Protein AF-E9J2X1-F1 (afdb_monomer_lite)

pLDDT: mean 83.11, std 14.26, range [31.44, 96.19]

Secondary structure (DSSP, 8-state):
---HHHHHHHHHHHHHHHHHHT--S-TTSPPPSSPB-EEETTEEEPEEEEE-S-HHHHHHHHHHHHIIIIIS-BS-EEEEE---TT-HHHHHHHHHHHHH-----

Radius of gyration: 20.71 Å; chains: 1; bounding box: 53×43×53 Å

Structure (mmCIF, N/CA/C/O backbone):
data_AF-E9J2X1-F1
#
_entry.id   AF-E9J2X1-F1
#
loop_
_atom_site.group_PDB
_atom_site.id
_atom_site.type_symbol
_atom_site.label_atom_id
_atom_site.label_alt_id
_atom_site.label_comp_id
_atom_site.label_asym_id
_atom_site.label_entity_id
_atom_site.label_seq_id
_atom_site.pdbx_PDB_ins_code
_atom_site.Cartn_x
_atom_site.Cartn_y
_atom_site.Cartn_z
_atom_site.occupancy
_atom_site.B_iso_or_equiv
_atom_site.auth_seq_id
_atom_site.auth_comp_id
_atom_site.auth_asym_id
_atom_site.auth_atom_id
_atom_site.pdbx_PDB_model_num
ATOM 1 N N . MET A 1 1 ? 35.108 19.868 28.737 1.00 53.16 1 MET A N 1
ATOM 2 C CA . MET A 1 1 ? 34.198 19.231 29.715 1.00 53.16 1 MET A CA 1
ATOM 3 C C . MET A 1 1 ? 32.771 19.525 29.274 1.00 53.16 1 MET A C 1
ATOM 5 O O . MET A 1 1 ? 32.382 20.688 29.300 1.00 53.16 1 MET A O 1
ATOM 9 N N . LEU A 1 2 ? 32.033 18.526 28.771 1.00 57.59 2 LEU A N 1
ATOM 10 C CA . LEU A 1 2 ? 30.618 18.711 28.423 1.00 57.59 2 LEU A CA 1
ATOM 11 C C . LEU A 1 2 ? 29.864 19.091 29.701 1.00 57.59 2 LEU A C 1
ATOM 13 O O . LEU A 1 2 ? 29.917 18.361 30.689 1.00 57.59 2 LEU A O 1
ATOM 17 N N . ARG A 1 3 ? 29.196 20.248 29.700 1.00 76.38 3 ARG A N 1
ATOM 18 C CA . ARG A 1 3 ? 28.370 20.662 30.838 1.00 76.38 3 ARG A CA 1
ATOM 19 C C . ARG A 1 3 ? 27.255 19.625 31.025 1.00 76.38 3 ARG A C 1
ATOM 21 O O . ARG A 1 3 ? 26.621 19.273 30.032 1.00 76.38 3 ARG A O 1
ATOM 28 N N . PRO A 1 4 ? 26.966 19.166 32.253 1.00 71.31 4 PRO A N 1
ATOM 29 C CA . PRO A 1 4 ? 25.956 18.133 32.499 1.00 71.31 4 PRO A CA 1
ATOM 30 C C . PRO A 1 4 ? 24.571 18.506 31.942 1.00 71.31 4 PRO A C 1
ATOM 32 O O . PRO A 1 4 ? 23.881 17.648 31.399 1.00 71.31 4 PRO A O 1
ATOM 35 N N . GLY A 1 5 ? 24.210 19.795 31.935 1.00 75.00 5 GLY A N 1
ATOM 36 C CA . GLY A 1 5 ? 22.982 20.276 31.284 1.00 75.00 5 GLY A CA 1
ATOM 37 C C . GLY A 1 5 ? 22.931 20.048 29.764 1.00 75.00 5 GLY A C 1
ATOM 38 O O . GLY A 1 5 ? 21.858 19.831 29.214 1.00 75.00 5 GLY A O 1
ATOM 39 N N . SER A 1 6 ? 24.082 20.014 29.083 1.00 81.06 6 SER A N 1
ATOM 40 C CA . SER A 1 6 ? 24.168 19.704 27.648 1.00 81.06 6 SER A CA 1
ATOM 41 C C . SER A 1 6 ? 23.877 18.234 27.358 1.00 81.06 6 SER A C 1
ATOM 43 O O . SER A 1 6 ? 23.328 17.929 26.306 1.00 81.06 6 SER A O 1
ATOM 45 N N . ILE A 1 7 ? 24.238 17.327 28.270 1.00 86.31 7 ILE A N 1
ATOM 46 C CA . ILE A 1 7 ? 23.975 15.889 28.119 1.00 86.31 7 ILE A CA 1
ATOM 47 C C . ILE A 1 7 ? 22.487 15.618 28.348 1.00 86.31 7 ILE A C 1
ATOM 49 O O . ILE A 1 7 ? 21.862 14.919 27.556 1.00 86.31 7 ILE A O 1
ATOM 53 N N . VAL A 1 8 ? 21.904 16.2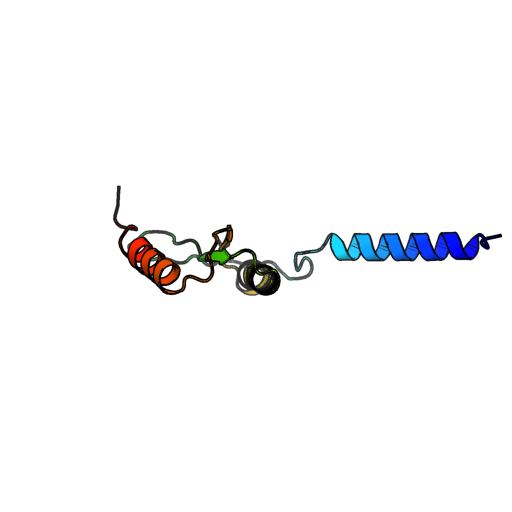30 29.383 1.00 88.00 8 VAL A N 1
ATOM 54 C CA . VAL A 1 8 ? 20.468 16.113 29.679 1.00 88.00 8 VAL A CA 1
ATOM 55 C C . VAL A 1 8 ? 19.621 16.663 28.528 1.00 88.00 8 VAL A C 1
ATOM 57 O O . VAL A 1 8 ? 18.672 16.006 28.108 1.00 88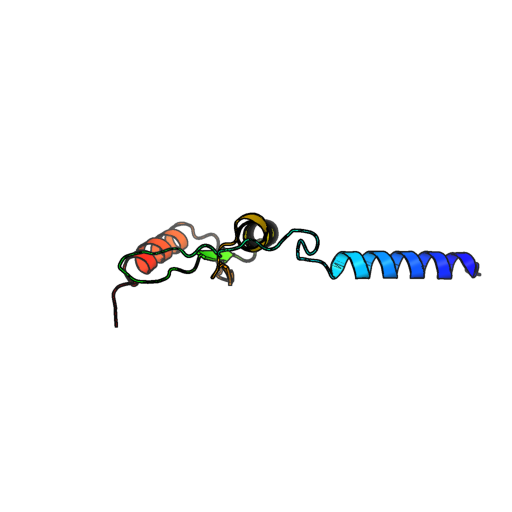.00 8 VAL A O 1
ATOM 60 N N . GLY A 1 9 ? 19.996 17.816 27.962 1.00 89.81 9 GLY A N 1
ATOM 61 C CA . GLY A 1 9 ? 19.314 18.378 26.794 1.00 89.81 9 GLY A CA 1
ATOM 62 C C . GLY A 1 9 ? 19.382 17.468 25.565 1.00 89.81 9 GLY A C 1
ATOM 63 O O . GLY A 1 9 ? 18.372 17.263 24.897 1.00 89.81 9 GLY A O 1
ATOM 64 N N . LEU A 1 10 ? 20.545 16.864 25.296 1.00 89.06 10 LEU A N 1
ATOM 65 C CA . LEU A 1 10 ? 20.711 15.950 24.164 1.00 89.06 10 LEU A CA 1
ATOM 66 C C . LEU A 1 10 ? 19.889 14.665 24.343 1.00 89.06 10 LEU A C 1
ATOM 68 O O . LEU A 1 10 ? 19.242 14.213 23.403 1.00 89.06 10 LEU A O 1
ATOM 72 N N . LEU A 1 11 ? 19.866 14.106 25.557 1.00 88.50 11 LEU A N 1
ATOM 73 C CA . LEU A 1 11 ? 19.064 12.925 25.889 1.00 88.50 11 LEU A CA 1
ATOM 74 C C . LEU A 1 11 ? 17.562 13.197 25.761 1.00 88.50 11 LEU A C 1
ATOM 76 O O . LEU A 1 11 ? 16.846 12.372 25.198 1.00 88.50 11 LEU A O 1
ATOM 80 N N . ALA A 1 12 ? 17.092 14.360 26.219 1.00 86.94 12 ALA A N 1
ATOM 81 C CA . ALA A 1 12 ? 15.699 14.767 26.053 1.00 86.94 12 ALA A CA 1
ATOM 82 C C . ALA A 1 12 ? 15.315 14.881 24.568 1.00 86.94 12 ALA A C 1
ATOM 84 O O . ALA A 1 12 ? 14.247 14.427 24.163 1.00 86.94 12 ALA A O 1
ATOM 85 N N . LEU A 1 13 ? 16.209 15.426 23.741 1.00 86.31 13 LEU A N 1
ATOM 86 C CA . LEU A 1 13 ? 15.980 15.582 22.307 1.00 86.31 13 LEU A CA 1
ATOM 87 C C . LEU A 1 13 ? 15.946 14.225 21.584 1.00 86.31 13 LEU A C 1
ATOM 89 O O . LEU A 1 13 ? 15.055 13.982 20.775 1.00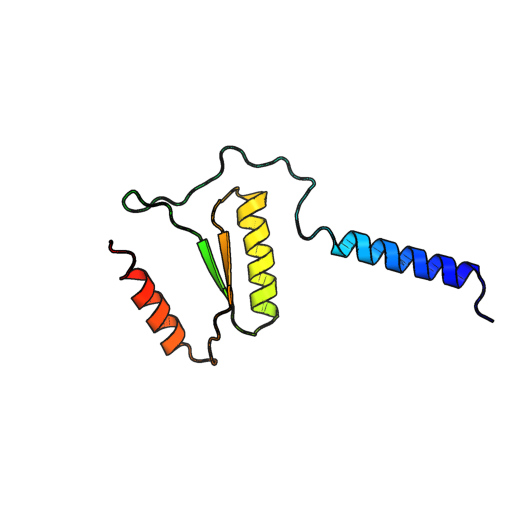 86.31 13 LEU A O 1
ATOM 93 N N . VAL A 1 14 ? 16.847 13.302 21.934 1.00 86.44 14 VAL A N 1
ATOM 94 C CA . VAL A 1 14 ? 16.838 11.921 21.419 1.00 86.44 14 VAL A CA 1
ATOM 95 C C . VAL A 1 14 ? 15.568 11.174 21.836 1.00 86.44 14 VAL A C 1
ATOM 97 O O . VAL A 1 14 ? 14.982 10.473 21.013 1.00 86.44 14 VAL A O 1
ATOM 100 N N . ALA A 1 15 ? 15.110 11.340 23.080 1.00 83.38 15 ALA A N 1
ATOM 101 C CA . ALA A 1 15 ? 13.873 10.726 23.553 1.00 83.38 15 ALA A CA 1
ATOM 102 C C . ALA A 1 15 ? 12.650 11.237 22.775 1.00 83.38 15 ALA A C 1
ATOM 104 O O . ALA A 1 15 ? 11.843 10.434 22.316 1.00 83.38 15 ALA A O 1
ATOM 105 N N . MET A 1 16 ? 12.549 12.550 22.549 1.00 75.25 16 MET A N 1
ATOM 106 C CA . MET A 1 16 ? 11.465 13.138 21.752 1.00 75.25 16 MET A CA 1
ATOM 107 C C . MET A 1 16 ? 11.477 12.648 20.302 1.00 75.25 16 MET A C 1
ATOM 109 O O . MET A 1 16 ? 10.427 12.296 19.769 1.00 75.25 16 MET A O 1
ATOM 113 N N . LEU A 1 17 ? 12.657 12.549 19.681 1.00 75.12 17 LEU A N 1
ATOM 114 C CA . LEU A 1 17 ? 12.793 11.990 18.334 1.00 75.12 17 LEU A CA 1
ATOM 115 C C . LEU A 1 17 ? 12.361 10.520 18.281 1.00 75.12 17 LEU A C 1
ATOM 117 O O . LEU A 1 17 ? 11.690 10.122 17.337 1.00 75.12 17 LEU A O 1
ATOM 121 N N . LYS A 1 18 ? 12.686 9.720 19.304 1.00 70.00 18 LYS A N 1
ATOM 122 C CA . LYS A 1 18 ? 12.262 8.314 19.389 1.00 70.00 18 LYS A CA 1
ATOM 123 C C . LYS A 1 18 ? 10.760 8.146 19.603 1.00 70.00 18 LYS A C 1
ATOM 125 O O . LYS A 1 18 ? 10.176 7.224 19.044 1.00 70.00 18 LYS A O 1
ATOM 130 N N . ILE A 1 19 ? 10.134 9.028 20.378 1.00 65.06 19 ILE A N 1
ATOM 131 C CA . ILE A 1 19 ? 8.678 9.025 20.575 1.00 65.06 19 ILE A CA 1
ATOM 132 C C . ILE A 1 19 ? 7.963 9.422 19.276 1.00 65.06 19 ILE A C 1
ATOM 134 O O . ILE A 1 19 ? 6.962 8.805 18.922 1.00 65.06 19 ILE A O 1
ATOM 138 N N . ALA A 1 20 ? 8.497 10.404 18.543 1.00 61.38 20 ALA A N 1
ATOM 139 C CA . ALA A 1 20 ? 7.961 10.808 17.244 1.00 61.38 20 ALA A CA 1
ATOM 140 C C . ALA A 1 20 ? 8.092 9.703 16.177 1.00 61.38 20 ALA A C 1
ATOM 142 O O . ALA A 1 20 ? 7.176 9.516 15.385 1.00 61.38 20 ALA A O 1
ATOM 143 N N . ASP A 1 21 ? 9.194 8.947 16.189 1.00 56.94 21 ASP A N 1
ATOM 144 C CA . ASP A 1 21 ? 9.446 7.820 15.276 1.00 56.94 21 ASP A CA 1
ATOM 145 C C . ASP A 1 21 ? 8.490 6.635 15.535 1.00 56.94 21 ASP A C 1
ATOM 147 O O . ASP A 1 21 ? 8.104 5.923 14.618 1.00 56.94 21 ASP A O 1
ATOM 151 N N . SER A 1 22 ? 8.030 6.445 16.779 1.00 56.38 22 SER A N 1
ATOM 152 C CA . SER A 1 22 ? 7.188 5.295 17.147 1.00 56.38 22 SER A CA 1
ATOM 153 C C . SER A 1 22 ? 5.725 5.389 16.685 1.00 56.38 22 SER A C 1
ATOM 155 O O . SER A 1 22 ? 5.026 4.374 16.722 1.00 56.38 22 SER A O 1
ATOM 157 N N . ASN A 1 23 ? 5.241 6.562 16.265 1.00 62.09 23 ASN A N 1
ATOM 158 C CA . ASN A 1 23 ? 3.847 6.770 15.860 1.00 62.09 23 ASN A CA 1
ATOM 159 C C . ASN A 1 23 ? 3.740 6.918 14.338 1.00 62.09 23 ASN A C 1
ATOM 161 O O . ASN A 1 23 ? 3.420 7.987 13.824 1.00 62.09 23 ASN A O 1
ATOM 165 N N . HIS A 1 24 ? 3.992 5.833 13.604 1.00 70.44 24 HIS A N 1
ATOM 166 C CA . HIS A 1 24 ? 3.740 5.802 12.158 1.00 70.44 24 HIS A CA 1
ATOM 167 C C . HIS A 1 24 ? 2.241 5.900 11.805 1.00 70.44 24 HIS A C 1
ATOM 169 O O . HIS A 1 24 ? 1.915 6.181 10.657 1.00 70.44 24 HIS A O 1
ATOM 175 N N . CYS A 1 25 ? 1.345 5.690 12.776 1.00 79.06 25 CYS A N 1
ATOM 176 C CA . CYS A 1 25 ? -0.110 5.701 12.604 1.00 79.06 25 CYS A CA 1
ATOM 177 C C . CYS A 1 25 ? -0.751 6.974 13.192 1.00 79.06 25 CYS A C 1
ATOM 179 O O . CYS A 1 25 ? -0.241 7.565 14.149 1.00 79.06 25 CYS A O 1
ATOM 181 N N . LEU A 1 26 ? -1.912 7.367 12.672 1.00 82.94 26 LEU A N 1
ATOM 182 C CA . LEU A 1 26 ? -2.732 8.491 13.132 1.00 82.94 26 LEU A CA 1
ATOM 183 C C . LEU A 1 26 ? -3.581 8.087 14.353 1.00 82.94 26 LEU A C 1
ATOM 185 O O . LEU A 1 26 ? -4.809 8.089 14.323 1.00 82.94 26 LEU A O 1
ATOM 189 N N . THR A 1 27 ? -2.917 7.796 15.473 1.00 69.81 27 THR A N 1
ATOM 190 C CA . THR A 1 27 ? -3.519 7.258 16.715 1.00 69.81 27 THR A CA 1
ATOM 191 C C . THR A 1 27 ? -4.529 8.173 17.422 1.00 69.81 27 THR A C 1
ATOM 193 O O . THR A 1 27 ? -5.149 7.760 18.399 1.00 69.81 27 THR A O 1
ATOM 196 N N . MET A 1 28 ? -4.696 9.410 16.952 1.00 79.44 28 MET A N 1
ATOM 197 C CA . MET A 1 28 ? -5.577 10.424 17.545 1.00 79.44 28 MET A CA 1
ATOM 198 C C . MET A 1 28 ? -6.926 10.556 16.823 1.00 79.44 28 MET A C 1
ATOM 200 O O . MET A 1 28 ? -7.755 11.365 17.235 1.00 79.44 28 MET A O 1
ATOM 204 N N . LEU A 1 29 ? -7.138 9.820 15.728 1.00 82.44 29 LEU A N 1
ATOM 205 C CA . LEU A 1 29 ? -8.396 9.841 14.984 1.00 82.44 29 LEU A CA 1
ATOM 206 C C . LEU A 1 29 ? -9.379 8.806 15.536 1.00 82.44 29 LEU A C 1
ATOM 208 O O . LEU A 1 29 ? -8.989 7.710 15.935 1.00 82.44 29 LEU A O 1
ATOM 212 N N . GLU A 1 30 ? -10.668 9.152 15.529 1.00 85.75 30 GLU A N 1
ATOM 213 C CA . GLU A 1 30 ? -11.732 8.188 15.806 1.00 85.75 30 GLU A CA 1
ATOM 214 C C . GLU A 1 30 ? -11.744 7.107 14.720 1.00 85.75 30 GLU A C 1
ATOM 216 O O . GLU A 1 30 ? -11.663 7.395 13.523 1.00 85.75 30 GLU A O 1
ATOM 221 N N . GLU A 1 31 ? -11.830 5.845 15.138 1.00 85.06 31 GLU A N 1
ATOM 222 C CA . GLU A 1 31 ? -11.763 4.731 14.207 1.00 85.06 31 GLU A CA 1
ATOM 223 C C . GLU A 1 31 ? -13.000 4.681 13.297 1.00 85.06 31 GLU A C 1
ATOM 225 O O . GLU A 1 31 ? -14.138 4.598 13.759 1.00 85.06 31 GLU A O 1
ATOM 230 N N . VAL A 1 32 ? -12.768 4.645 11.980 1.00 89.62 32 VAL A N 1
ATOM 231 C CA . VAL A 1 32 ? -13.840 4.556 10.979 1.00 89.62 32 VAL A CA 1
ATOM 232 C C . VAL A 1 32 ? -14.618 3.244 11.111 1.00 89.62 32 VAL A C 1
ATOM 234 O O . VAL A 1 32 ? -14.061 2.162 10.898 1.00 89.62 32 VAL A O 1
ATOM 237 N N . HIS A 1 33 ? -15.922 3.362 11.374 1.00 89.75 33 HIS A N 1
ATOM 238 C CA . HIS A 1 33 ? -16.880 2.260 11.429 1.00 89.75 33 HIS A CA 1
ATOM 239 C C . HIS A 1 33 ? -18.144 2.577 10.600 1.00 89.75 33 HIS A C 1
ATOM 241 O O . HIS A 1 33 ? -18.702 3.665 10.743 1.00 89.75 33 HIS A O 1
ATOM 247 N N . PRO A 1 34 ? -18.638 1.645 9.761 1.00 91.31 34 PRO A N 1
ATOM 248 C CA . PRO A 1 34 ? -18.045 0.345 9.453 1.00 91.31 34 PRO A CA 1
ATOM 249 C C . PRO A 1 34 ? -16.810 0.480 8.549 1.00 91.31 34 PRO A C 1
ATOM 251 O O . PRO A 1 34 ? -16.671 1.438 7.785 1.00 91.31 34 PRO A O 1
ATOM 254 N N . LYS A 1 35 ? -15.920 -0.513 8.609 1.00 92.94 35 LYS A N 1
ATOM 255 C CA . LYS A 1 35 ? -14.792 -0.605 7.680 1.00 92.94 35 LYS A CA 1
ATOM 256 C C . LYS A 1 35 ? -15.276 -0.841 6.248 1.00 92.94 35 LYS A C 1
ATOM 258 O O . LYS A 1 35 ? -16.283 -1.511 6.017 1.00 92.94 35 LYS A O 1
ATOM 263 N N . ARG A 1 36 ? -14.535 -0.299 5.284 1.00 92.81 36 ARG A N 1
ATOM 264 C CA . ARG A 1 36 ? -14.813 -0.404 3.851 1.00 92.81 36 ARG A CA 1
ATOM 265 C C . ARG A 1 36 ? -14.061 -1.579 3.249 1.00 92.81 36 ARG A C 1
ATOM 267 O O . ARG A 1 36 ? -12.866 -1.757 3.467 1.00 92.81 36 ARG A O 1
ATOM 274 N N . VAL A 1 37 ? -14.766 -2.333 2.428 1.00 92.19 37 VAL A N 1
ATOM 275 C CA . VAL A 1 37 ? -14.259 -3.492 1.697 1.00 92.19 37 VAL A CA 1
ATOM 276 C C . VAL A 1 37 ? -14.533 -3.288 0.215 1.00 92.19 37 VAL A C 1
ATOM 278 O O . VAL A 1 37 ? -15.590 -2.778 -0.157 1.00 92.19 37 VAL A O 1
ATOM 281 N N . ILE A 1 38 ? -13.582 -3.670 -0.637 1.00 89.31 38 ILE A N 1
ATOM 282 C CA . ILE A 1 38 ? -13.810 -3.687 -2.081 1.00 89.31 38 ILE A CA 1
ATOM 283 C C . ILE A 1 38 ? -14.438 -5.027 -2.434 1.00 89.31 38 ILE A C 1
ATOM 285 O O . ILE A 1 38 ? -13.881 -6.081 -2.128 1.00 89.31 38 ILE A O 1
ATOM 289 N N . HIS A 1 39 ? -15.586 -4.965 -3.097 1.00 89.06 39 HIS A N 1
ATOM 290 C CA . HIS A 1 39 ? -16.304 -6.132 -3.577 1.00 89.06 39 HIS A CA 1
ATOM 291 C C . HIS A 1 39 ? -16.297 -6.178 -5.097 1.00 89.06 39 HIS A C 1
ATOM 293 O O . HIS A 1 39 ? -16.678 -5.209 -5.751 1.00 89.06 39 HIS A O 1
ATOM 299 N N . TYR A 1 40 ? -15.920 -7.328 -5.645 1.00 85.81 40 TYR A N 1
ATOM 300 C CA . TYR A 1 40 ? -16.004 -7.608 -7.072 1.00 85.81 40 TYR A CA 1
ATOM 301 C C . TYR A 1 40 ? -16.353 -9.082 -7.273 1.00 85.81 40 TYR A C 1
ATOM 303 O O . TYR A 1 40 ? -15.731 -9.943 -6.659 1.00 85.81 40 TYR A O 1
ATOM 311 N N . GLU A 1 41 ? -17.387 -9.373 -8.067 1.00 87.69 41 GLU A N 1
ATOM 312 C CA . GLU A 1 41 ? -17.823 -10.747 -8.383 1.00 87.69 41 GLU A CA 1
ATOM 313 C C . GLU A 1 41 ? -17.945 -11.678 -7.157 1.00 87.69 41 GLU A C 1
ATOM 315 O O . GLU A 1 41 ? -17.538 -12.831 -7.188 1.00 87.69 41 GLU A O 1
ATOM 320 N N . ARG A 1 42 ? -18.529 -11.181 -6.054 1.00 86.06 42 ARG A N 1
ATOM 321 C CA . ARG A 1 42 ? -18.682 -11.895 -4.761 1.00 86.06 42 ARG A CA 1
ATOM 322 C C . ARG A 1 42 ? -17.381 -12.160 -3.990 1.00 86.06 42 ARG A C 1
ATOM 324 O O . ARG A 1 42 ? -17.436 -12.781 -2.931 1.00 86.06 42 ARG A O 1
ATOM 331 N N . HIS A 1 43 ? -16.252 -11.631 -4.443 1.00 82.50 43 HIS A N 1
ATOM 332 C CA . HIS A 1 43 ? -14.978 -11.692 -3.736 1.00 82.50 43 HIS A CA 1
ATOM 333 C C . HIS A 1 43 ? -14.660 -10.375 -3.036 1.00 82.50 43 HIS A C 1
ATOM 335 O O . HIS A 1 43 ? -15.079 -9.295 -3.463 1.00 82.50 43 HIS A O 1
ATOM 341 N N . PHE A 1 44 ? -13.888 -10.486 -1.958 1.00 86.25 44 PHE A N 1
ATOM 342 C CA . PHE A 1 44 ? -13.246 -9.355 -1.304 1.00 86.25 44 PHE A CA 1
ATOM 343 C C . PHE A 1 44 ? -11.890 -9.115 -1.961 1.00 86.25 44 PHE A C 1
ATOM 345 O O . PHE A 1 44 ? -11.058 -10.023 -2.021 1.00 86.25 44 PHE A O 1
ATOM 352 N N . LEU A 1 45 ? -11.665 -7.898 -2.445 1.00 89.31 45 LEU A N 1
ATOM 353 C CA . LEU A 1 45 ? -10.400 -7.510 -3.051 1.00 89.31 45 LEU A CA 1
ATOM 354 C C . LEU A 1 45 ? -9.551 -6.707 -2.067 1.00 89.31 45 LEU A C 1
ATOM 356 O O . LEU A 1 45 ? -10.023 -5.772 -1.420 1.00 89.31 45 LEU A O 1
ATOM 360 N N . ASN A 1 46 ? -8.269 -7.057 -2.014 1.00 91.00 46 ASN A N 1
ATOM 361 C CA . ASN A 1 46 ? -7.256 -6.314 -1.275 1.00 91.00 46 ASN A CA 1
ATOM 362 C C . ASN A 1 46 ? -6.637 -5.240 -2.175 1.00 91.00 46 ASN A C 1
ATOM 364 O O . ASN A 1 46 ? -6.278 -5.520 -3.320 1.00 91.00 46 ASN A O 1
ATOM 368 N N . ILE A 1 47 ? -6.439 -4.038 -1.636 1.00 90.88 47 ILE A N 1
ATOM 369 C CA . ILE A 1 47 ? -5.683 -2.978 -2.309 1.00 90.88 47 ILE A CA 1
ATOM 370 C C . ILE A 1 47 ? -4.199 -3.283 -2.115 1.00 90.88 47 ILE A C 1
ATOM 372 O O . ILE A 1 47 ? -3.695 -3.243 -0.994 1.00 90.88 47 ILE A O 1
ATOM 376 N N . LYS A 1 48 ? -3.485 -3.600 -3.195 1.00 92.06 48 LYS A N 1
ATOM 377 C CA . LYS A 1 48 ? -2.049 -3.898 -3.145 1.00 92.06 48 LYS A CA 1
ATOM 378 C C . LYS A 1 48 ? -1.260 -2.800 -3.847 1.00 92.06 48 LYS A C 1
ATOM 380 O O . LYS A 1 48 ? -1.447 -2.577 -5.037 1.00 92.06 48 LYS A O 1
ATOM 385 N N . PHE A 1 49 ? -0.353 -2.160 -3.121 1.00 92.31 49 PHE A N 1
ATOM 386 C CA . PHE A 1 49 ? 0.650 -1.268 -3.689 1.00 92.31 49 PHE A CA 1
ATOM 387 C C . PHE A 1 49 ? 1.921 -2.055 -3.972 1.00 92.31 49 PHE A C 1
ATOM 389 O O . PHE A 1 49 ? 2.595 -2.503 -3.047 1.00 92.31 49 PHE A O 1
ATOM 396 N N . GLU A 1 50 ? 2.260 -2.214 -5.246 1.00 91.38 50 GLU A N 1
ATOM 397 C CA . GLU A 1 50 ? 3.583 -2.699 -5.628 1.00 91.38 50 GLU A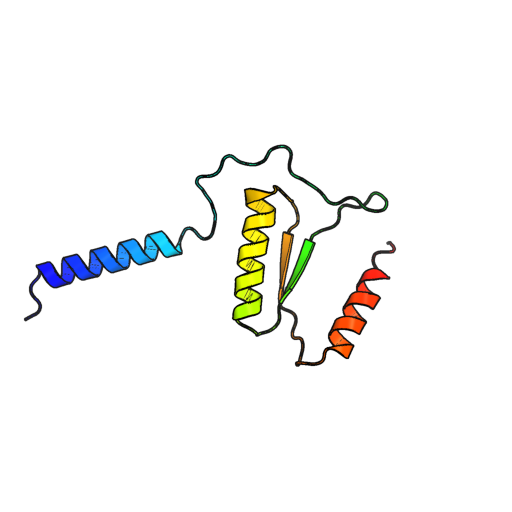 CA 1
ATOM 398 C C . GLU A 1 50 ? 4.586 -1.544 -5.572 1.00 91.38 50 GLU A C 1
ATOM 400 O O . GLU A 1 50 ? 4.384 -0.499 -6.197 1.00 91.38 50 GLU A O 1
ATOM 405 N N . VAL A 1 51 ? 5.674 -1.732 -4.826 1.00 93.38 51 VAL A N 1
ATOM 406 C CA . VAL A 1 51 ? 6.733 -0.727 -4.671 1.00 93.38 51 VAL A CA 1
ATOM 407 C C . VAL A 1 51 ? 8.076 -1.283 -5.117 1.00 93.38 51 VAL A C 1
ATOM 409 O O . VAL A 1 51 ? 8.451 -2.393 -4.741 1.00 93.38 51 VAL A O 1
ATOM 412 N N . SER A 1 52 ? 8.827 -0.501 -5.896 1.00 91.88 52 SER A N 1
ATOM 413 C CA . SER A 1 52 ? 10.188 -0.871 -6.284 1.00 91.88 52 SER A CA 1
ATOM 414 C C . SER A 1 52 ? 11.204 -0.414 -5.235 1.00 91.88 52 SER A C 1
ATOM 416 O O . SER A 1 52 ? 10.860 -0.036 -4.112 1.00 91.88 52 SER A O 1
ATOM 418 N N . ARG A 1 53 ? 12.497 -0.450 -5.567 1.00 91.12 53 ARG A N 1
ATOM 419 C CA . ARG A 1 53 ? 13.586 -0.010 -4.675 1.00 91.12 53 ARG A CA 1
ATOM 420 C C . ARG A 1 53 ? 13.653 1.514 -4.487 1.00 91.12 53 ARG A C 1
ATOM 422 O O . ARG A 1 53 ? 14.467 2.001 -3.707 1.00 91.12 53 ARG A O 1
ATOM 429 N N . ARG A 1 54 ? 12.809 2.285 -5.181 1.00 91.62 54 ARG A N 1
ATOM 430 C CA . ARG A 1 54 ? 12.785 3.752 -5.094 1.00 91.62 54 ARG A CA 1
ATOM 431 C C . ARG A 1 54 ? 12.194 4.211 -3.761 1.00 91.62 54 ARG A C 1
ATOM 433 O O . ARG A 1 54 ? 11.010 4.022 -3.492 1.00 91.62 54 ARG A O 1
ATOM 440 N N . VAL A 1 55 ? 13.012 4.886 -2.954 1.00 92.44 55 VAL A N 1
ATOM 441 C CA . VAL A 1 55 ? 12.638 5.358 -1.607 1.00 92.44 55 VAL A CA 1
ATOM 442 C C . VAL A 1 55 ? 11.421 6.288 -1.633 1.00 92.44 55 VAL A C 1
ATOM 444 O O . VAL A 1 55 ? 10.535 6.160 -0.796 1.00 92.44 55 VAL A O 1
ATOM 447 N N . THR A 1 56 ? 11.330 7.183 -2.619 1.00 94.06 56 THR A N 1
ATOM 448 C CA . THR A 1 56 ? 10.204 8.124 -2.746 1.00 94.06 56 THR A CA 1
ATOM 449 C C . THR A 1 56 ? 8.875 7.419 -3.017 1.00 94.06 56 THR A C 1
ATOM 451 O O . THR A 1 56 ? 7.862 7.790 -2.432 1.00 94.06 56 THR A O 1
ATOM 454 N N . GLN A 1 57 ? 8.875 6.372 -3.849 1.00 92.88 57 GLN A N 1
ATOM 455 C CA . GLN A 1 57 ? 7.685 5.560 -4.114 1.00 92.88 57 GLN A CA 1
ATOM 456 C C . GLN A 1 57 ? 7.252 4.791 -2.864 1.00 92.88 57 GLN A C 1
ATOM 458 O O . GLN A 1 57 ? 6.063 4.770 -2.545 1.00 92.88 57 GLN A O 1
ATOM 463 N N . ARG A 1 58 ? 8.209 4.182 -2.150 1.00 93.69 58 ARG A N 1
ATOM 464 C CA . ARG A 1 58 ? 7.947 3.472 -0.889 1.00 93.69 58 ARG A CA 1
ATOM 465 C C . ARG A 1 58 ? 7.307 4.407 0.131 1.00 93.69 58 ARG A C 1
ATOM 467 O O . ARG A 1 58 ? 6.243 4.095 0.648 1.00 93.69 58 ARG A O 1
ATOM 474 N N . LEU A 1 59 ? 7.895 5.588 0.327 1.00 94.19 59 LEU A N 1
ATOM 475 C CA . LEU A 1 59 ? 7.370 6.600 1.240 1.00 94.19 59 LEU A CA 1
ATOM 476 C C . LEU A 1 59 ? 5.946 7.032 0.865 1.00 94.19 59 LEU A C 1
ATOM 478 O O . LEU A 1 59 ? 5.060 7.024 1.714 1.00 94.19 59 LEU A O 1
ATOM 482 N N . ALA A 1 60 ? 5.708 7.374 -0.404 1.00 95.69 60 ALA A N 1
ATOM 483 C CA . ALA A 1 60 ? 4.380 7.775 -0.864 1.00 95.69 60 ALA A CA 1
ATOM 484 C C . ALA A 1 60 ? 3.338 6.658 -0.677 1.00 95.69 60 ALA A C 1
ATOM 486 O O . ALA A 1 60 ? 2.195 6.934 -0.320 1.00 95.69 60 ALA A O 1
ATOM 487 N N . SER A 1 61 ? 3.739 5.400 -0.877 1.00 95.50 61 SER A N 1
ATOM 488 C CA . SER A 1 61 ? 2.857 4.240 -0.715 1.00 95.50 61 SER A CA 1
ATOM 489 C C . SER A 1 61 ? 2.535 3.959 0.752 1.00 95.50 61 SER A C 1
ATOM 491 O O . SER A 1 61 ? 1.388 3.646 1.054 1.00 95.50 61 SER A O 1
ATOM 493 N N . GLU A 1 62 ? 3.493 4.128 1.669 1.00 94.38 62 GLU A N 1
ATOM 494 C CA . GLU A 1 62 ? 3.240 4.032 3.116 1.00 94.38 62 GLU A CA 1
ATOM 495 C C . GLU A 1 62 ? 2.274 5.125 3.592 1.00 94.38 62 GLU A C 1
ATOM 497 O O . GLU A 1 62 ? 1.298 4.831 4.281 1.00 94.38 62 GLU A O 1
ATOM 502 N N . ILE A 1 63 ? 2.463 6.372 3.143 1.00 94.44 63 ILE A N 1
ATOM 503 C CA . ILE A 1 63 ? 1.530 7.473 3.442 1.00 94.44 63 ILE A CA 1
ATOM 504 C C . ILE A 1 63 ? 0.130 7.156 2.901 1.00 94.44 63 ILE A C 1
ATOM 506 O O . ILE A 1 63 ? -0.869 7.336 3.598 1.00 94.44 63 ILE A O 1
ATOM 510 N N . MET A 1 64 ? 0.044 6.655 1.666 1.00 96.19 64 MET A N 1
ATOM 511 C CA . MET A 1 64 ? -1.232 6.279 1.060 1.00 96.19 64 MET A CA 1
ATOM 512 C C . MET A 1 64 ? -1.901 5.123 1.809 1.00 96.19 64 MET A C 1
ATOM 514 O O . MET A 1 64 ? -3.114 5.144 2.001 1.00 96.19 64 MET A O 1
ATOM 518 N N . LYS A 1 65 ? -1.129 4.132 2.265 1.00 95.19 65 LYS A N 1
ATOM 519 C CA . LYS A 1 65 ? -1.641 3.026 3.076 1.00 95.19 65 LYS A CA 1
ATOM 520 C C . LYS A 1 65 ? -2.290 3.554 4.350 1.00 95.19 65 LYS A C 1
ATOM 522 O O . LYS A 1 65 ? -3.456 3.242 4.562 1.00 95.19 65 LYS A O 1
ATOM 527 N N . ILE A 1 66 ? -1.589 4.398 5.112 1.00 93.88 66 ILE A N 1
ATOM 528 C CA . ILE A 1 66 ? -2.116 5.041 6.329 1.00 93.88 66 ILE A CA 1
ATOM 529 C C . ILE A 1 66 ? -3.415 5.790 6.020 1.00 93.88 66 ILE A C 1
ATOM 531 O O . ILE A 1 66 ? -4.428 5.590 6.687 1.00 93.88 66 ILE A O 1
ATOM 535 N N . PHE A 1 67 ? -3.423 6.614 4.972 1.00 94.25 67 PHE A N 1
ATOM 536 C CA . PHE A 1 67 ? -4.611 7.371 4.585 1.00 94.25 67 PHE A CA 1
ATOM 537 C C . PHE A 1 67 ? -5.803 6.457 4.252 1.00 94.25 67 PHE A C 1
ATOM 539 O O . PHE A 1 67 ? -6.911 6.659 4.752 1.00 94.25 67 PHE A O 1
ATOM 546 N N . LEU A 1 68 ? -5.589 5.414 3.448 1.00 95.19 68 LEU A N 1
ATOM 547 C CA . LEU A 1 68 ? -6.648 4.479 3.078 1.00 95.19 68 LEU A CA 1
ATOM 548 C C . LEU A 1 68 ? -7.179 3.695 4.283 1.00 95.19 68 LEU A C 1
ATOM 550 O O . LEU A 1 68 ? -8.392 3.508 4.383 1.00 95.19 68 LEU A O 1
ATOM 554 N N . THR A 1 69 ? -6.306 3.246 5.186 1.00 93.69 69 THR A N 1
ATOM 555 C CA . THR A 1 69 ? -6.700 2.413 6.330 1.00 93.69 69 THR A CA 1
ATOM 556 C C . THR A 1 69 ? -7.308 3.218 7.468 1.00 93.69 69 THR A C 1
ATOM 558 O O . THR A 1 69 ? -8.309 2.797 8.045 1.00 93.69 69 THR A O 1
ATOM 561 N N . GLU A 1 70 ? -6.726 4.369 7.796 1.00 92.00 70 GLU A N 1
ATOM 562 C CA . GLU A 1 70 ? -7.061 5.119 9.011 1.00 92.00 70 GLU A CA 1
ATOM 563 C C . GLU A 1 70 ? -8.031 6.265 8.738 1.00 92.00 70 GLU A C 1
ATOM 565 O O . GLU A 1 70 ? -8.946 6.479 9.525 1.00 92.00 70 GLU A O 1
ATOM 570 N N . VAL A 1 71 ? -7.899 6.955 7.600 1.00 92.94 71 VAL A N 1
ATOM 571 C CA . VAL A 1 71 ? -8.793 8.074 7.253 1.00 92.94 71 VAL A CA 1
ATOM 572 C C . VAL A 1 71 ? -10.024 7.588 6.495 1.00 92.94 71 VAL A C 1
ATOM 574 O O . VAL A 1 71 ? -11.138 8.029 6.766 1.00 92.94 71 VAL A O 1
ATOM 577 N N . LEU A 1 72 ? -9.850 6.671 5.539 1.00 94.19 72 LEU A N 1
ATOM 578 C CA . LEU A 1 72 ? -10.964 6.166 4.728 1.00 94.19 72 LEU A CA 1
ATOM 579 C C . LEU A 1 72 ? -11.555 4.846 5.232 1.00 94.19 72 LEU A C 1
ATOM 581 O O . LEU A 1 72 ? -12.657 4.484 4.814 1.00 94.19 72 LEU A O 1
ATOM 585 N N . GLY A 1 73 ? -10.864 4.142 6.129 1.00 94.38 73 GLY A N 1
ATOM 586 C CA . GLY A 1 73 ? -11.360 2.911 6.740 1.00 94.38 73 GLY A CA 1
ATOM 587 C C . GLY A 1 73 ? -11.349 1.688 5.822 1.00 94.38 73 GLY A C 1
ATOM 588 O O . GLY A 1 73 ? -12.087 0.745 6.100 1.00 94.38 73 GLY A O 1
ATOM 589 N N . TYR A 1 74 ? -10.570 1.675 4.735 1.00 94.94 74 TYR A N 1
ATOM 590 C CA . TYR A 1 74 ? -10.430 0.489 3.888 1.00 94.94 74 TYR A CA 1
ATOM 591 C C . TYR A 1 74 ? -9.668 -0.627 4.605 1.00 94.94 74 TYR A C 1
ATOM 593 O O . TYR A 1 74 ? -8.585 -0.419 5.150 1.00 94.94 74 TYR A O 1
ATOM 601 N N . THR A 1 75 ? -10.205 -1.841 4.550 1.00 91.31 75 THR A N 1
ATOM 602 C CA . THR A 1 75 ? -9.512 -3.058 4.991 1.00 91.31 75 THR A CA 1
ATOM 603 C C . THR A 1 75 ? -8.756 -3.707 3.840 1.00 91.31 75 THR A C 1
ATOM 605 O O . THR A 1 75 ? -9.144 -3.570 2.681 1.00 91.31 75 THR A O 1
ATOM 608 N N . GLY A 1 76 ? -7.702 -4.463 4.158 1.00 90.62 76 GLY A N 1
ATOM 609 C CA . GLY A 1 76 ? -6.978 -5.246 3.154 1.00 90.62 76 GLY A CA 1
ATOM 610 C C . GLY A 1 76 ? -6.016 -4.426 2.294 1.00 90.62 76 GLY A C 1
ATOM 611 O O . GLY A 1 76 ? -5.766 -4.787 1.147 1.00 90.62 76 GLY A O 1
ATOM 612 N N . VAL A 1 77 ? -5.476 -3.323 2.823 1.00 94.12 77 VAL A N 1
ATOM 613 C CA . VAL A 1 77 ? -4.439 -2.529 2.149 1.00 94.12 77 VAL A CA 1
ATOM 614 C C . VAL A 1 77 ? -3.054 -3.088 2.483 1.00 94.12 77 VAL A C 1
ATOM 616 O O . VAL A 1 77 ? -2.669 -3.149 3.651 1.00 94.12 77 VAL A O 1
ATOM 619 N N . ALA A 1 78 ? -2.291 -3.486 1.468 1.00 93.88 78 ALA A N 1
ATOM 620 C CA . ALA A 1 78 ? -0.963 -4.073 1.623 1.00 93.88 78 ALA A CA 1
ATOM 621 C C . ALA A 1 78 ? 0.059 -3.418 0.689 1.00 93.88 78 ALA A C 1
ATOM 623 O O . ALA A 1 78 ? -0.268 -3.021 -0.426 1.00 93.88 78 ALA A O 1
ATOM 624 N N . ILE A 1 79 ? 1.312 -3.352 1.137 1.00 93.69 79 ILE A N 1
ATOM 625 C CA . ILE A 1 79 ? 2.458 -2.957 0.314 1.00 93.69 79 ILE A CA 1
ATOM 626 C C . ILE A 1 79 ? 3.268 -4.215 0.025 1.00 93.69 79 ILE A C 1
ATOM 628 O O . ILE A 1 79 ? 3.533 -5.008 0.927 1.00 93.69 79 ILE A O 1
ATOM 632 N N . VAL A 1 80 ? 3.618 -4.414 -1.241 1.00 92.94 80 VAL A N 1
ATOM 633 C CA . VAL A 1 80 ? 4.375 -5.567 -1.724 1.00 92.94 80 VAL A CA 1
ATOM 634 C C . VAL A 1 80 ? 5.615 -5.047 -2.430 1.00 92.94 80 VAL A C 1
ATOM 636 O O . VAL A 1 80 ? 5.517 -4.288 -3.394 1.00 92.94 80 VAL A O 1
ATOM 639 N N . GLU A 1 81 ? 6.790 -5.450 -1.954 1.00 91.88 81 GLU A N 1
ATOM 640 C CA . GLU A 1 81 ? 8.032 -5.130 -2.647 1.00 91.88 81 GLU A CA 1
ATOM 641 C C . GLU A 1 81 ? 8.137 -5.957 -3.926 1.00 91.88 81 GLU A C 1
ATOM 643 O O . GLU A 1 81 ? 8.114 -7.187 -3.893 1.00 91.88 81 GLU A O 1
ATOM 648 N N . GLN A 1 82 ? 8.256 -5.271 -5.056 1.00 90.44 82 GLN A N 1
ATOM 649 C CA . GLN A 1 82 ? 8.430 -5.892 -6.356 1.00 90.44 82 GLN A CA 1
ATOM 650 C C . GLN A 1 82 ? 9.334 -4.999 -7.197 1.00 90.44 82 GLN A C 1
ATOM 652 O O . GLN A 1 82 ? 8.982 -3.863 -7.519 1.00 90.44 82 GLN A O 1
ATOM 657 N N . ASP A 1 83 ? 10.510 -5.514 -7.551 1.00 88.44 83 ASP A N 1
ATOM 65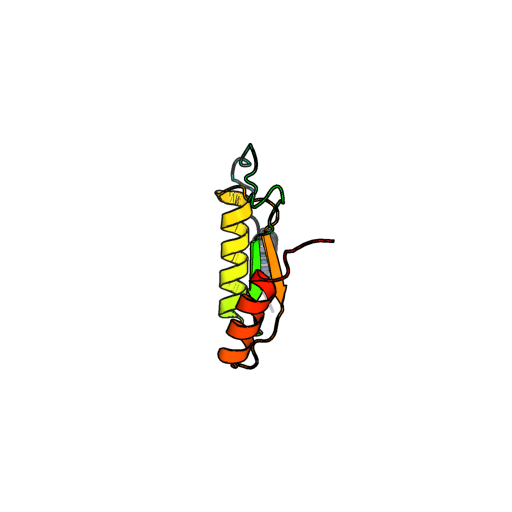8 C CA . ASP A 1 83 ? 11.439 -4.776 -8.398 1.00 88.44 83 ASP A CA 1
ATOM 659 C C . ASP A 1 83 ? 10.795 -4.476 -9.759 1.00 88.44 83 ASP A C 1
ATOM 661 O O . ASP A 1 83 ? 10.027 -5.278 -10.305 1.00 88.44 83 ASP A O 1
ATOM 665 N N . ASP A 1 84 ? 11.065 -3.279 -10.266 1.00 88.06 84 ASP A N 1
ATOM 666 C CA . ASP A 1 84 ? 10.589 -2.834 -11.573 1.00 88.06 84 ASP A CA 1
ATOM 667 C C . ASP A 1 84 ? 11.680 -2.964 -12.639 1.00 88.06 84 ASP A C 1
ATOM 669 O O . ASP A 1 84 ? 11.364 -2.864 -13.819 1.00 88.06 84 ASP A O 1
ATOM 673 N N . TYR A 1 85 ? 12.948 -3.155 -12.238 1.00 89.81 85 TYR A N 1
ATOM 674 C CA . TYR A 1 85 ? 14.128 -3.140 -13.112 1.00 89.81 85 TYR A CA 1
ATOM 675 C C . TYR A 1 85 ? 14.157 -1.957 -14.098 1.00 89.81 85 TYR A C 1
ATOM 677 O O . TYR A 1 85 ? 14.804 -2.027 -15.140 1.00 89.81 85 TYR A O 1
ATOM 685 N N . PHE A 1 86 ? 13.450 -0.862 -13.786 1.00 87.06 86 PHE A N 1
ATOM 686 C CA . PHE A 1 86 ? 13.170 0.246 -14.703 1.00 87.06 86 PHE A CA 1
ATOM 687 C C . PHE A 1 86 ? 12.546 -0.184 -16.050 1.00 87.06 86 PHE A C 1
ATOM 689 O O . PHE A 1 86 ? 12.605 0.554 -17.033 1.00 87.06 86 PHE A O 1
ATOM 696 N N . ASN A 1 87 ? 11.897 -1.346 -16.092 1.00 92.06 87 ASN A N 1
ATOM 697 C CA . ASN A 1 87 ? 11.250 -1.911 -17.264 1.00 92.06 87 ASN A CA 1
ATOM 698 C C . ASN A 1 87 ? 9.731 -1.710 -17.191 1.00 92.06 87 ASN A C 1
ATOM 700 O O . ASN A 1 87 ? 8.985 -2.525 -16.647 1.00 92.06 87 ASN A O 1
ATOM 704 N N . ALA A 1 88 ? 9.258 -0.604 -17.765 1.00 89.38 88 ALA A N 1
ATOM 705 C CA . ALA A 1 88 ? 7.834 -0.274 -17.765 1.00 89.38 88 ALA A CA 1
ATOM 706 C C . ALA A 1 88 ? 6.980 -1.350 -18.460 1.00 89.38 88 ALA A C 1
ATOM 708 O O . ALA A 1 88 ? 5.905 -1.682 -17.968 1.00 89.38 88 ALA A O 1
ATOM 709 N N . SER A 1 89 ? 7.457 -1.925 -19.568 1.00 92.25 89 SER A N 1
ATOM 710 C CA . SER A 1 89 ? 6.714 -2.938 -20.328 1.00 92.25 89 SER A CA 1
ATOM 711 C C . SER A 1 89 ? 6.452 -4.199 -19.508 1.00 92.25 89 SER A C 1
ATOM 713 O O . SER A 1 89 ? 5.347 -4.730 -19.537 1.00 92.25 89 SER A O 1
ATOM 715 N N . GLU A 1 90 ? 7.443 -4.655 -18.743 1.00 89.31 90 GLU A N 1
ATOM 716 C CA . GLU A 1 90 ? 7.306 -5.808 -17.846 1.00 89.31 90 GLU A CA 1
ATOM 717 C C . GLU A 1 90 ? 6.317 -5.525 -16.710 1.00 89.31 90 GLU A C 1
ATOM 719 O O . GLU A 1 90 ? 5.451 -6.346 -16.406 1.00 89.31 90 GLU A O 1
ATOM 724 N N . VAL A 1 91 ? 6.401 -4.328 -16.123 1.00 88.38 91 VAL A N 1
ATOM 725 C CA . VAL A 1 91 ? 5.496 -3.869 -15.065 1.00 88.38 91 VAL A CA 1
ATOM 726 C C . VAL A 1 91 ? 4.046 -3.781 -15.560 1.00 88.38 91 VAL A C 1
ATOM 728 O O . VAL A 1 91 ? 3.132 -4.241 -14.876 1.00 88.38 91 VAL A O 1
ATOM 731 N N . PHE A 1 92 ? 3.812 -3.242 -16.757 1.00 87.88 92 PHE A N 1
ATOM 732 C CA . PHE A 1 92 ? 2.474 -3.230 -17.354 1.00 87.88 92 PHE A CA 1
ATOM 733 C C . PHE A 1 92 ? 2.003 -4.635 -17.726 1.00 87.88 92 PHE A C 1
ATOM 735 O O . PHE A 1 92 ? 0.856 -4.976 -17.445 1.00 87.88 92 PHE A O 1
ATOM 742 N N . GLY A 1 93 ? 2.889 -5.461 -18.288 1.00 89.56 93 GLY A N 1
ATOM 743 C CA . GLY A 1 93 ? 2.594 -6.848 -18.637 1.00 89.56 93 GLY A CA 1
ATOM 744 C C . GLY A 1 93 ? 2.057 -7.626 -17.440 1.00 89.56 93 GLY A C 1
ATOM 745 O O . GLY A 1 93 ? 0.964 -8.177 -17.513 1.00 89.56 93 GLY A O 1
ATOM 746 N N . ARG A 1 94 ? 2.752 -7.581 -16.297 1.00 85.12 94 ARG A N 1
ATOM 747 C CA . ARG A 1 94 ? 2.297 -8.280 -15.085 1.00 85.12 94 ARG A CA 1
ATOM 748 C C . ARG A 1 94 ? 1.025 -7.694 -14.470 1.00 85.12 94 ARG A C 1
ATOM 750 O O . ARG A 1 94 ? 0.265 -8.443 -13.867 1.00 85.12 94 ARG A O 1
ATOM 757 N N . MET A 1 95 ? 0.779 -6.384 -14.587 1.00 79.00 95 MET A N 1
ATOM 758 C CA . MET A 1 95 ? -0.464 -5.775 -14.090 1.00 79.00 95 MET A CA 1
ATOM 759 C C . MET A 1 95 ? -1.677 -6.235 -14.899 1.00 79.00 95 MET A C 1
ATOM 761 O O . MET A 1 95 ? -2.717 -6.540 -14.319 1.00 79.00 95 MET A O 1
ATOM 765 N N . ILE A 1 96 ? -1.525 -6.324 -16.222 1.00 83.62 96 ILE A N 1
ATOM 766 C CA . ILE A 1 96 ? -2.559 -6.857 -17.113 1.00 83.62 96 ILE A CA 1
ATOM 767 C C . ILE A 1 96 ? -2.778 -8.341 -16.807 1.00 83.62 96 ILE A C 1
ATOM 769 O O . ILE A 1 96 ? -3.909 -8.758 -16.584 1.00 83.62 96 ILE A O 1
ATOM 773 N N . ASP A 1 97 ? -1.703 -9.115 -16.690 1.00 70.62 97 ASP A N 1
ATOM 774 C CA . ASP A 1 97 ? -1.770 -10.561 -16.462 1.00 70.62 97 ASP A CA 1
ATOM 775 C C . ASP A 1 97 ? -2.371 -10.907 -15.081 1.00 70.62 97 ASP A C 1
ATOM 777 O O . ASP A 1 97 ? -3.206 -11.800 -14.943 1.00 70.62 97 ASP A O 1
ATOM 781 N N . ARG A 1 98 ? -2.061 -10.126 -14.033 1.00 60.72 98 ARG A N 1
ATOM 782 C CA . ARG A 1 98 ? -2.719 -10.261 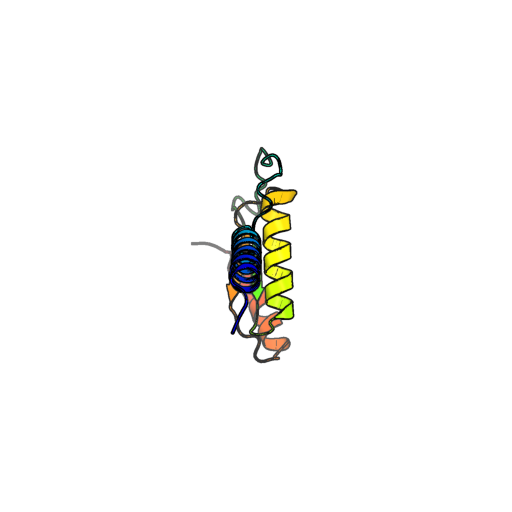-12.717 1.00 60.72 98 ARG A CA 1
ATOM 783 C C . ARG A 1 98 ? -4.202 -9.914 -12.742 1.00 60.72 98 ARG A C 1
ATOM 785 O O . ARG A 1 98 ? -4.938 -10.473 -11.933 1.00 60.72 98 ARG A O 1
ATOM 792 N N . SER A 1 99 ? -4.640 -9.020 -13.631 1.00 57.28 99 SER A N 1
ATOM 793 C CA . SER A 1 99 ? -6.066 -8.707 -13.784 1.00 57.28 99 SER A CA 1
ATOM 794 C C . SER A 1 99 ? -6.852 -9.874 -14.393 1.00 57.28 99 SER A C 1
ATOM 796 O O . SER A 1 99 ? -8.043 -10.008 -14.128 1.00 57.28 99 SER A O 1
ATOM 798 N N . THR A 1 100 ? -6.174 -10.762 -15.130 1.00 49.78 100 THR A N 1
ATOM 799 C CA . THR A 1 100 ? -6.772 -11.931 -15.786 1.00 49.78 100 THR A CA 1
ATOM 800 C C . THR A 1 100 ? -6.748 -13.218 -14.947 1.00 49.78 100 THR A C 1
ATOM 802 O O . THR A 1 100 ? -7.455 -14.155 -15.296 1.00 49.78 100 THR A O 1
ATOM 805 N N . TYR A 1 101 ? -6.019 -13.280 -13.820 1.00 47.00 101 TYR A N 1
ATOM 806 C CA . TYR A 1 101 ? -5.910 -14.496 -12.978 1.00 47.00 101 TYR A CA 1
ATOM 807 C C . TYR A 1 101 ? -6.633 -14.447 -11.625 1.00 47.00 101 TYR A C 1
ATOM 809 O O . TYR A 1 101 ? -6.438 -15.328 -10.789 1.00 47.00 101 TYR A O 1
ATOM 817 N N . THR A 1 102 ? -7.509 -13.470 -11.389 1.00 46.66 102 THR A N 1
ATOM 818 C CA . THR A 1 102 ? -8.527 -13.601 -10.328 1.00 46.66 102 THR A CA 1
ATOM 819 C C . THR A 1 102 ? -9.733 -14.449 -10.753 1.00 46.66 102 THR A C 1
ATOM 821 O O . THR A 1 102 ? -10.750 -14.434 -10.069 1.00 46.66 102 THR A O 1
ATOM 824 N N . GLU A 1 103 ? -9.619 -15.246 -11.822 1.00 41.38 103 GLU A N 1
ATOM 825 C CA . GLU A 1 103 ? -10.473 -16.418 -12.021 1.00 41.38 103 GLU A CA 1
ATOM 826 C C . GLU A 1 103 ? -9.918 -17.631 -11.253 1.00 41.38 103 GLU A C 1
ATOM 828 O O . GLU A 1 103 ? -8.956 -18.281 -11.649 1.00 41.38 103 GLU A O 1
ATOM 833 N N . TYR A 1 104 ? -10.575 -17.892 -10.122 1.00 42.19 104 TYR A N 1
ATOM 834 C CA . TYR A 1 104 ? -10.989 -19.201 -9.612 1.00 42.19 104 TYR A CA 1
ATOM 835 C C . TYR A 1 104 ? -10.010 -20.393 -9.599 1.00 42.19 104 TYR A C 1
ATOM 837 O O . TYR A 1 104 ? -9.752 -21.057 -10.604 1.00 42.19 104 TYR A O 1
ATOM 845 N N . LYS A 1 105 ? -9.729 -20.844 -8.369 1.00 31.44 105 LYS A N 1
ATOM 846 C CA . LYS A 1 105 ? -10.132 -22.192 -7.949 1.00 31.44 105 LYS A CA 1
ATOM 847 C C . LYS A 1 105 ? -10.814 -22.141 -6.587 1.00 31.44 105 LYS A C 1
ATOM 849 O O . LYS A 1 105 ? -10.329 -21.365 -5.735 1.00 31.44 105 LYS A O 1
#

Sequence (105 aa):
MLRPGSIVGLLALVAMLKIADSNHCLTMLEEVHPKRVIHYERHFLNIKFEVSRRVTQRLASEIMKIFLTEVLGYTGVAIVEQDDYFNASEVFGRMIDRSTYTEYK

Foldseek 3Di:
DPDPVNVVVVVVVVVVVVVVVVPLAPVVDDADPPADFDDDPNDTDAAEAEDEPDPVSVVVLSVVLRCCCGVVRYPRYYYDYDHPVVPVPVVVVVVVVVVVPVDDD

Organism: Solenopsis invicta (NCBI:txid13686)